Protein AF-A0A8T4V4E5-F1 (afdb_monomer)

Structure (mmCIF, N/CA/C/O backbone):
data_AF-A0A8T4V4E5-F1
#
_entry.id   AF-A0A8T4V4E5-F1
#
loop_
_atom_site.group_PDB
_atom_site.id
_atom_site.type_symbol
_atom_site.label_atom_id
_atom_site.label_alt_id
_atom_site.label_comp_id
_atom_site.label_asym_id
_atom_site.label_entity_id
_atom_site.label_seq_id
_atom_site.pdbx_PDB_ins_code
_atom_site.Cartn_x
_atom_site.Cartn_y
_atom_site.Cartn_z
_atom_site.occupancy
_atom_site.B_iso_or_equiv
_atom_site.auth_seq_id
_atom_site.auth_comp_id
_atom_site.auth_asym_id
_atom_site.auth_atom_id
_atom_site.pdbx_PDB_model_num
ATOM 1 N N . MET A 1 1 ? 9.587 12.730 -19.443 1.00 84.31 1 MET A N 1
ATOM 2 C CA . MET A 1 1 ? 9.270 11.302 -19.696 1.00 84.31 1 MET A CA 1
ATOM 3 C C . MET A 1 1 ? 10.404 10.581 -20.420 1.00 84.31 1 MET A C 1
ATOM 5 O O . MET A 1 1 ? 10.965 9.660 -19.852 1.00 84.31 1 MET A O 1
ATOM 9 N N . PHE A 1 2 ? 10.818 11.023 -21.611 1.00 89.81 2 PHE A N 1
ATOM 10 C CA . PHE A 1 2 ? 11.938 10.402 -22.338 1.00 89.81 2 PHE A CA 1
ATOM 11 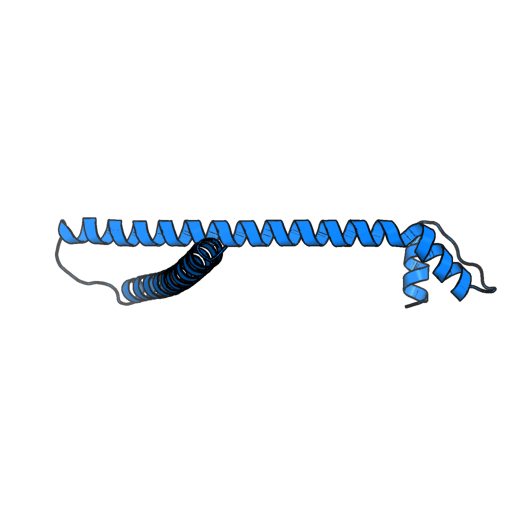C C . PHE A 1 2 ? 13.257 10.354 -21.540 1.00 89.81 2 PHE A C 1
ATOM 13 O O . PHE A 1 2 ? 13.845 9.291 -21.386 1.00 89.81 2 PHE A O 1
ATOM 20 N N . TYR A 1 3 ? 13.691 11.472 -20.950 1.00 91.62 3 TYR A N 1
ATOM 21 C CA . TYR A 1 3 ? 14.949 11.507 -20.190 1.00 91.62 3 TYR A CA 1
ATOM 22 C C . TYR A 1 3 ? 14.949 10.608 -18.951 1.00 91.62 3 TYR A C 1
ATOM 24 O O . TYR A 1 3 ? 15.958 9.972 -18.663 1.00 91.62 3 TYR A O 1
ATOM 32 N N . ILE A 1 4 ? 13.819 10.507 -18.245 1.00 94.00 4 ILE A N 1
ATOM 33 C CA . ILE A 1 4 ? 13.714 9.623 -17.080 1.00 94.00 4 ILE A CA 1
ATOM 34 C C . ILE A 1 4 ? 13.671 8.148 -17.502 1.00 94.00 4 ILE A C 1
ATOM 36 O O . ILE A 1 4 ? 14.320 7.322 -16.871 1.00 94.00 4 ILE A O 1
ATOM 40 N N . ALA A 1 5 ? 13.011 7.820 -18.619 1.00 92.81 5 ALA A N 1
ATOM 41 C CA . ALA A 1 5 ? 13.074 6.485 -19.210 1.00 92.81 5 ALA A CA 1
ATOM 42 C C . ALA A 1 5 ? 14.512 6.101 -19.585 1.00 92.81 5 ALA A C 1
ATOM 44 O O . ALA A 1 5 ? 14.963 5.003 -19.268 1.00 92.81 5 ALA A O 1
ATOM 45 N N . ASN A 1 6 ? 15.261 7.030 -20.184 1.00 93.12 6 ASN A N 1
ATOM 46 C CA . ASN A 1 6 ? 16.671 6.811 -20.484 1.00 93.12 6 ASN A CA 1
ATOM 47 C C . ASN A 1 6 ? 17.488 6.635 -19.206 1.00 93.12 6 ASN A C 1
ATOM 49 O O . ASN A 1 6 ? 18.310 5.736 -19.160 1.00 93.12 6 ASN A O 1
ATOM 53 N N . ALA A 1 7 ? 17.257 7.435 -18.163 1.00 94.94 7 ALA A N 1
ATOM 54 C CA . ALA A 1 7 ? 17.955 7.287 -16.886 1.00 94.94 7 ALA A CA 1
ATOM 55 C C . ALA A 1 7 ? 17.725 5.901 -16.255 1.00 94.94 7 ALA A C 1
ATOM 57 O O . ALA A 1 7 ? 18.674 5.285 -15.773 1.00 94.94 7 ALA A O 1
ATOM 58 N N . VAL A 1 8 ? 16.495 5.379 -16.316 1.00 95.06 8 VAL A N 1
ATOM 59 C CA . VAL A 1 8 ? 16.168 4.011 -15.875 1.00 95.06 8 VAL A CA 1
ATOM 60 C C . VAL A 1 8 ? 16.927 2.979 -16.706 1.00 95.06 8 VAL A C 1
ATOM 62 O O . VAL A 1 8 ? 17.578 2.099 -16.150 1.00 95.06 8 VAL A O 1
ATOM 65 N N . LEU A 1 9 ? 16.905 3.108 -18.033 1.00 94.56 9 LEU A N 1
ATOM 66 C CA . LEU A 1 9 ? 17.634 2.209 -18.928 1.00 94.56 9 LEU A CA 1
ATOM 67 C C . LEU A 1 9 ? 19.149 2.264 -18.682 1.00 94.56 9 LEU A C 1
ATOM 69 O O . LEU A 1 9 ? 19.778 1.217 -18.551 1.00 94.56 9 LEU A O 1
ATOM 73 N N . TYR A 1 10 ? 19.716 3.457 -18.488 1.00 94.69 10 TYR A N 1
ATOM 74 C CA . TYR A 1 10 ? 21.113 3.654 -18.102 1.00 94.69 10 TYR A CA 1
ATOM 75 C C . TYR A 1 10 ? 21.436 2.977 -16.770 1.00 94.69 10 TYR A C 1
ATOM 77 O O . TYR A 1 10 ? 22.481 2.340 -16.650 1.00 94.69 10 TYR A O 1
ATOM 85 N N . LYS A 1 11 ? 20.540 3.066 -15.779 1.00 94.75 11 LYS A N 1
ATOM 86 C CA . LYS A 1 11 ? 20.703 2.401 -14.479 1.00 94.75 11 LYS A CA 1
ATOM 87 C C . LYS A 1 11 ? 20.692 0.874 -14.602 1.00 94.75 11 LYS A C 1
ATOM 89 O O . LYS A 1 11 ? 21.387 0.211 -13.840 1.00 94.75 11 LYS A O 1
ATOM 94 N N . ILE A 1 12 ? 19.956 0.337 -15.575 1.00 92.19 12 ILE A N 1
ATOM 95 C CA . ILE A 1 12 ? 19.923 -1.095 -15.926 1.00 92.19 12 ILE A CA 1
ATOM 96 C C . ILE A 1 12 ? 21.123 -1.480 -16.827 1.00 92.19 12 ILE A C 1
ATOM 98 O O . ILE A 1 12 ? 21.316 -2.647 -17.153 1.00 92.19 12 ILE A O 1
ATOM 102 N N . GLY A 1 13 ? 21.976 -0.517 -17.194 1.00 92.44 13 GLY A N 1
ATOM 103 C CA . GLY A 1 13 ? 23.184 -0.731 -17.996 1.00 92.44 13 GLY A CA 1
ATOM 104 C C . GLY A 1 13 ? 22.976 -0.601 -19.508 1.00 92.44 13 GLY A C 1
ATOM 105 O O . GLY A 1 13 ? 23.898 -0.869 -20.275 1.00 92.44 13 GLY A O 1
ATOM 106 N N . TYR A 1 14 ? 21.797 -0.164 -19.956 1.00 92.12 14 TYR A N 1
ATOM 107 C CA . TYR A 1 14 ? 21.470 0.017 -21.367 1.00 92.12 14 TYR A CA 1
ATOM 108 C C . TYR A 1 14 ? 21.732 1.463 -21.818 1.00 92.12 14 TYR A C 1
ATOM 110 O O . TYR A 1 14 ? 21.078 2.401 -21.361 1.00 92.12 14 TYR A O 1
ATOM 118 N N . LYS A 1 15 ? 22.694 1.649 -22.732 1.00 91.81 15 LYS A N 1
ATOM 119 C CA . LYS A 1 15 ? 23.050 2.964 -23.291 1.00 91.81 15 LYS A CA 1
ATOM 120 C C . LYS A 1 15 ? 22.294 3.216 -24.591 1.00 91.81 15 LYS A C 1
ATOM 122 O O . LYS A 1 15 ? 22.270 2.364 -25.473 1.00 91.81 15 LYS A O 1
ATOM 127 N N . ILE A 1 16 ? 21.723 4.407 -24.724 1.00 90.81 16 ILE A N 1
ATOM 128 C CA . ILE A 1 16 ? 20.908 4.785 -25.883 1.00 90.81 16 ILE A CA 1
ATOM 129 C C . ILE A 1 16 ? 21.729 5.726 -26.755 1.00 90.81 16 ILE A C 1
ATOM 131 O O . ILE A 1 16 ? 22.249 6.730 -26.268 1.00 90.81 16 ILE A O 1
ATOM 135 N N . GLY A 1 17 ? 21.870 5.367 -28.031 1.00 87.56 17 GLY A N 1
ATOM 136 C CA . GLY A 1 17 ? 22.566 6.182 -29.023 1.00 87.56 17 GLY A CA 1
ATOM 137 C C . GLY A 1 17 ? 21.759 7.408 -29.458 1.00 87.56 17 GLY A C 1
ATOM 138 O O . GLY A 1 17 ? 20.584 7.554 -29.135 1.00 87.56 17 GLY A O 1
ATOM 139 N N . GLU A 1 18 ? 22.396 8.289 -30.227 1.00 85.75 18 GLU A N 1
ATOM 140 C CA . GLU A 1 18 ? 21.816 9.581 -30.626 1.00 85.75 18 GLU A CA 1
ATOM 141 C C . GLU A 1 18 ? 20.785 9.459 -31.757 1.00 85.75 18 GLU A C 1
ATOM 143 O O . GLU A 1 18 ? 19.790 10.183 -31.801 1.00 85.75 18 GLU A O 1
ATOM 148 N N . LYS A 1 19 ? 20.993 8.516 -32.680 1.00 90.25 19 LYS A N 1
ATOM 149 C CA . LYS A 1 19 ? 20.080 8.281 -33.805 1.00 90.25 19 LYS A CA 1
ATOM 150 C C . LYS A 1 19 ? 18.902 7.431 -33.346 1.00 90.25 19 LYS A C 1
ATOM 152 O O . LYS A 1 19 ? 19.094 6.465 -32.616 1.00 90.25 19 LYS A O 1
ATOM 157 N N . ILE A 1 20 ? 17.694 7.777 -33.803 1.00 90.25 20 ILE A N 1
ATOM 158 C CA . ILE A 1 20 ? 16.427 7.066 -33.520 1.00 90.25 20 ILE A CA 1
ATOM 159 C C . ILE A 1 20 ? 16.178 6.770 -32.024 1.00 90.25 20 ILE A C 1
ATOM 161 O O . ILE A 1 20 ? 15.453 5.834 -31.682 1.00 90.25 20 ILE A O 1
ATOM 165 N N . ALA A 1 21 ? 16.736 7.602 -31.136 1.00 91.69 21 ALA A N 1
ATOM 166 C CA . ALA A 1 21 ? 16.782 7.376 -29.694 1.00 91.69 21 ALA A CA 1
ATOM 167 C C . ALA A 1 21 ? 15.400 7.101 -29.080 1.00 91.69 21 ALA A C 1
ATOM 169 O O . ALA A 1 21 ? 15.251 6.157 -28.320 1.00 91.69 21 ALA A O 1
ATOM 170 N N . HIS A 1 22 ? 14.363 7.850 -29.467 1.00 90.62 22 HIS A N 1
ATOM 171 C CA . HIS A 1 22 ? 12.996 7.658 -28.961 1.00 90.62 22 HIS A CA 1
ATOM 172 C C . HIS A 1 22 ? 12.419 6.265 -29.243 1.00 90.62 22 HIS A C 1
ATOM 174 O O . HIS A 1 22 ? 11.768 5.688 -28.373 1.00 90.62 22 HIS A O 1
ATOM 180 N N . ARG A 1 23 ? 12.677 5.714 -30.436 1.00 93.88 23 ARG A N 1
ATOM 181 C CA . ARG A 1 23 ? 12.212 4.372 -30.804 1.00 93.88 23 ARG A CA 1
ATOM 182 C C . ARG A 1 23 ? 12.974 3.307 -30.020 1.00 93.88 23 ARG A C 1
ATOM 184 O O . ARG A 1 23 ? 12.346 2.450 -29.411 1.00 93.88 23 ARG A O 1
ATOM 191 N N . ILE A 1 24 ? 14.302 3.432 -29.962 1.00 93.81 24 ILE A N 1
ATOM 192 C CA . ILE A 1 24 ? 15.164 2.530 -29.184 1.00 93.81 24 ILE A CA 1
ATOM 193 C C . ILE A 1 24 ? 14.758 2.539 -27.706 1.00 93.81 24 ILE A C 1
ATOM 195 O O . ILE A 1 24 ? 14.593 1.478 -27.116 1.00 93.81 24 ILE A O 1
ATOM 199 N N . THR A 1 25 ? 14.541 3.718 -27.115 1.00 93.81 25 THR A N 1
ATOM 200 C CA . THR A 1 25 ? 14.050 3.858 -25.739 1.00 93.81 25 THR A CA 1
ATOM 201 C C . THR A 1 25 ? 12.727 3.126 -25.541 1.00 93.81 25 THR A C 1
ATOM 203 O O . THR A 1 25 ? 12.596 2.383 -24.575 1.00 93.81 25 THR A O 1
ATOM 206 N N . SER A 1 26 ? 11.750 3.302 -26.438 1.00 93.75 26 SER A N 1
ATOM 207 C CA . SER A 1 26 ? 10.451 2.629 -26.330 1.00 93.75 26 SER A CA 1
ATOM 208 C C . SER A 1 26 ? 10.601 1.108 -26.355 1.00 93.75 26 SER A C 1
ATOM 210 O O . SER A 1 26 ? 10.083 0.425 -25.472 1.00 93.75 26 SER A O 1
ATOM 212 N N . ASP A 1 27 ? 11.353 0.577 -27.318 1.00 94.62 27 ASP A N 1
ATOM 213 C CA . ASP A 1 27 ? 11.550 -0.867 -27.466 1.00 94.62 27 ASP A CA 1
ATOM 214 C C . ASP A 1 27 ? 12.312 -1.439 -26.257 1.00 94.62 27 ASP A C 1
ATOM 216 O O . ASP A 1 27 ? 11.929 -2.463 -25.687 1.00 94.62 27 ASP A O 1
ATOM 220 N N . ALA A 1 28 ? 13.335 -0.726 -25.782 1.00 94.31 28 ALA A N 1
ATOM 221 C CA . ALA A 1 28 ? 14.097 -1.104 -24.598 1.00 94.31 28 ALA A CA 1
ATOM 222 C C . ALA A 1 28 ? 13.243 -1.087 -23.319 1.00 94.31 28 ALA A C 1
ATOM 224 O O . ALA A 1 28 ? 13.379 -1.981 -22.486 1.00 94.31 28 ALA A O 1
ATOM 225 N N . LEU A 1 29 ? 12.324 -0.130 -23.154 1.00 95.56 29 LEU A N 1
ATOM 226 C CA . LEU A 1 29 ? 11.378 -0.141 -22.032 1.00 95.56 29 LEU A CA 1
ATOM 227 C C . LEU A 1 29 ? 10.474 -1.378 -22.067 1.00 95.56 29 LEU A C 1
ATOM 229 O O . LEU A 1 29 ? 10.217 -1.985 -21.026 1.00 95.56 29 LEU A O 1
ATOM 233 N N . VAL A 1 30 ? 10.008 -1.770 -23.254 1.00 95.38 30 VAL A N 1
ATOM 234 C CA . VAL A 1 30 ? 9.175 -2.966 -23.423 1.00 95.38 30 VAL A CA 1
ATOM 235 C C . VAL A 1 30 ? 9.926 -4.227 -23.009 1.00 95.38 30 VAL A C 1
ATOM 237 O O . VAL A 1 30 ? 9.361 -5.050 -22.292 1.00 95.38 30 VAL A O 1
ATOM 240 N N . VAL A 1 31 ? 11.184 -4.361 -23.427 1.00 94.38 31 VAL A N 1
ATOM 241 C CA . VAL A 1 31 ? 11.991 -5.559 -23.169 1.00 94.38 31 VAL A CA 1
ATOM 242 C C . VAL A 1 31 ? 12.508 -5.601 -21.730 1.00 94.38 31 VAL A C 1
ATOM 244 O O . VAL A 1 31 ? 12.380 -6.623 -21.060 1.00 94.38 31 VAL A O 1
ATOM 247 N N . TYR A 1 32 ? 13.085 -4.503 -21.237 1.00 93.75 32 TYR A N 1
ATOM 248 C CA . TYR A 1 32 ? 13.848 -4.505 -19.985 1.00 93.75 32 TYR A CA 1
ATOM 249 C C . TYR A 1 32 ? 13.071 -4.000 -18.770 1.00 93.75 32 TYR A C 1
ATOM 251 O O . TYR A 1 32 ? 13.390 -4.388 -17.646 1.00 93.75 32 TYR A O 1
ATOM 259 N N . VAL A 1 33 ? 12.075 -3.129 -18.963 1.00 96.00 33 VAL A N 1
ATOM 260 C CA . VAL A 1 33 ? 11.416 -2.419 -17.851 1.00 96.00 33 VAL A CA 1
ATOM 261 C C . VAL A 1 33 ? 10.010 -2.939 -17.581 1.00 96.00 33 VAL A C 1
ATOM 263 O O . VAL A 1 33 ? 9.626 -3.029 -16.420 1.00 96.00 33 VAL A O 1
ATOM 266 N N . ARG A 1 34 ? 9.247 -3.334 -18.607 1.00 95.81 34 ARG A N 1
ATOM 267 C CA . ARG A 1 34 ? 7.828 -3.708 -18.469 1.00 95.81 34 ARG A CA 1
ATOM 268 C C . ARG A 1 34 ? 7.567 -4.749 -17.378 1.00 95.81 34 ARG A C 1
ATOM 270 O O . ARG A 1 34 ? 6.717 -4.516 -16.524 1.00 95.81 34 ARG A O 1
ATOM 277 N N . ASN A 1 35 ? 8.270 -5.881 -17.409 1.00 95.38 35 ASN A N 1
ATOM 278 C CA . ASN A 1 35 ? 8.024 -6.964 -16.451 1.00 95.38 35 ASN A CA 1
ATOM 279 C C . ASN A 1 35 ? 8.431 -6.559 -15.033 1.00 95.38 35 A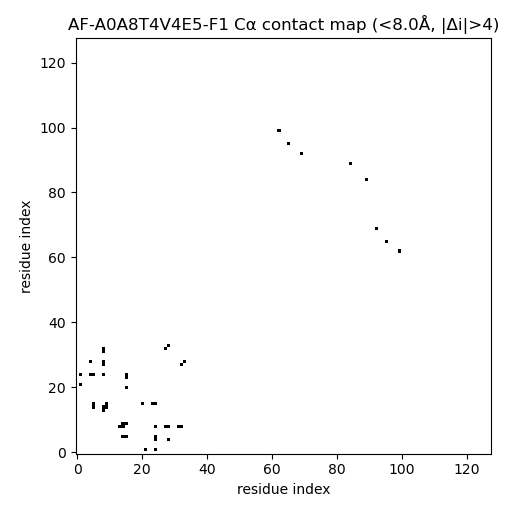SN A C 1
ATOM 281 O O . ASN A 1 35 ? 7.648 -6.748 -14.113 1.00 95.38 35 ASN A O 1
ATOM 285 N N . LYS A 1 36 ? 9.578 -5.885 -14.883 1.00 95.06 36 LYS A N 1
ATOM 286 C CA . LYS A 1 36 ? 10.034 -5.351 -13.592 1.00 95.06 36 LYS A CA 1
ATOM 287 C C . LYS A 1 36 ? 9.043 -4.350 -13.003 1.00 95.06 36 LYS A C 1
ATOM 289 O O . LYS A 1 36 ? 8.769 -4.382 -11.813 1.00 95.06 36 LYS A O 1
ATOM 294 N N . LEU A 1 37 ? 8.495 -3.467 -13.840 1.00 95.50 37 LEU A N 1
ATOM 295 C CA . LEU A 1 37 ? 7.486 -2.502 -13.416 1.00 95.50 37 LEU A CA 1
ATOM 296 C C . LEU A 1 37 ? 6.195 -3.207 -12.992 1.00 95.50 37 LEU A C 1
ATOM 298 O O . LEU A 1 37 ? 5.632 -2.863 -11.962 1.00 95.50 37 LEU A O 1
ATOM 302 N N . LYS A 1 38 ? 5.744 -4.208 -13.756 1.00 97.12 38 LYS A N 1
ATOM 303 C CA . LYS A 1 38 ? 4.574 -5.018 -13.395 1.00 97.12 38 LYS A CA 1
ATOM 304 C C . LYS A 1 38 ? 4.775 -5.722 -12.051 1.00 97.12 38 LYS A C 1
ATOM 306 O O . LYS A 1 38 ? 3.890 -5.653 -11.211 1.00 97.12 38 LYS A O 1
ATOM 311 N N . GLU A 1 39 ? 5.908 -6.394 -11.870 1.00 97.25 39 GLU A N 1
ATOM 312 C CA . GLU A 1 39 ? 6.255 -7.094 -10.628 1.00 97.25 39 GLU A CA 1
ATOM 313 C C . GLU A 1 39 ? 6.282 -6.126 -9.448 1.00 97.25 39 GLU A C 1
ATOM 315 O O . GLU A 1 39 ? 5.637 -6.392 -8.439 1.00 97.25 39 GLU A O 1
ATOM 320 N N . LYS A 1 40 ? 6.929 -4.965 -9.609 1.00 96.56 40 LYS A N 1
ATOM 321 C CA . LYS A 1 40 ? 6.998 -3.964 -8.544 1.00 96.56 40 LYS A CA 1
ATOM 322 C C . LYS A 1 40 ? 5.620 -3.432 -8.150 1.00 96.56 40 LYS A C 1
ATOM 324 O O . LYS A 1 40 ? 5.322 -3.332 -6.972 1.00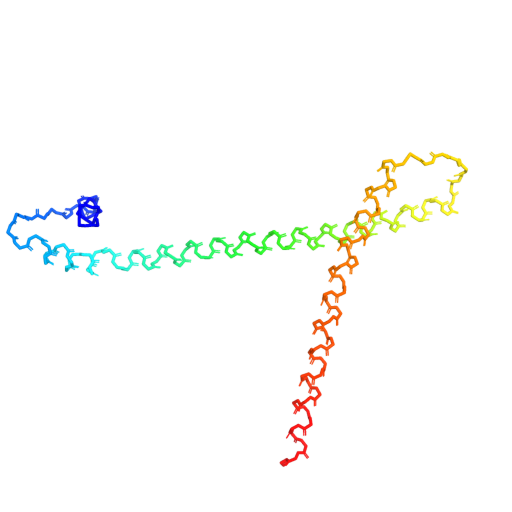 96.56 40 LYS A O 1
ATOM 329 N N . LEU A 1 41 ? 4.754 -3.156 -9.125 1.00 96.50 41 LEU A N 1
ATOM 330 C CA . LEU A 1 41 ? 3.387 -2.701 -8.849 1.00 96.50 41 LEU A CA 1
ATOM 331 C C . LEU A 1 41 ? 2.536 -3.761 -8.132 1.00 96.50 41 LEU A C 1
ATOM 333 O O . LEU A 1 41 ? 1.637 -3.401 -7.377 1.00 96.50 41 LEU A O 1
ATOM 337 N N . ILE A 1 42 ? 2.785 -5.051 -8.382 1.00 97.50 42 ILE A N 1
ATOM 338 C CA . ILE A 1 42 ? 2.114 -6.144 -7.665 1.00 97.50 42 ILE A CA 1
ATOM 339 C C . ILE A 1 42 ? 2.631 -6.224 -6.227 1.00 97.50 42 ILE A C 1
ATOM 341 O O . ILE A 1 42 ? 1.822 -6.279 -5.309 1.00 97.50 42 ILE A O 1
ATOM 345 N N . GLU A 1 43 ? 3.950 -6.175 -6.036 1.00 97.25 43 GLU A N 1
ATOM 346 C CA . GLU A 1 43 ? 4.582 -6.171 -4.712 1.00 97.25 43 GLU A CA 1
ATOM 347 C C . GLU A 1 43 ? 4.081 -4.997 -3.857 1.00 97.25 43 GLU A C 1
ATOM 349 O O . GLU A 1 43 ? 3.617 -5.207 -2.741 1.00 97.25 43 GLU A O 1
ATOM 354 N N . ASP A 1 44 ? 4.077 -3.782 -4.415 1.00 96.06 44 ASP A N 1
ATOM 355 C CA . ASP A 1 44 ? 3.588 -2.582 -3.725 1.00 96.06 44 ASP A CA 1
ATOM 356 C C . ASP A 1 44 ? 2.110 -2.733 -3.317 1.00 96.06 44 ASP A C 1
ATOM 358 O O . ASP A 1 44 ? 1.695 -2.299 -2.244 1.00 96.06 44 ASP A O 1
ATOM 362 N N . TYR A 1 45 ? 1.289 -3.362 -4.165 1.00 97.06 45 TYR A N 1
ATOM 363 C CA . TYR A 1 45 ? -0.109 -3.639 -3.838 1.00 97.06 45 TYR A CA 1
ATOM 364 C C . TYR A 1 45 ? -0.251 -4.663 -2.704 1.00 97.06 45 TYR A C 1
ATOM 366 O O . TYR A 1 45 ? -1.094 -4.486 -1.824 1.00 97.06 45 TYR A O 1
ATOM 374 N N . GLU A 1 46 ? 0.537 -5.738 -2.730 1.00 96.81 46 GLU A N 1
ATOM 375 C CA . GLU A 1 46 ? 0.515 -6.774 -1.697 1.00 96.81 46 GLU A CA 1
ATOM 376 C C . GLU A 1 46 ? 0.959 -6.224 -0.338 1.00 96.81 46 GLU A C 1
ATOM 378 O O . GLU A 1 46 ? 0.299 -6.498 0.664 1.00 96.81 46 GLU A O 1
ATOM 383 N N . GLU A 1 47 ? 1.996 -5.385 -0.313 1.00 96.31 47 GLU A N 1
ATOM 384 C CA . GLU A 1 47 ? 2.464 -4.694 0.892 1.00 96.31 47 GLU A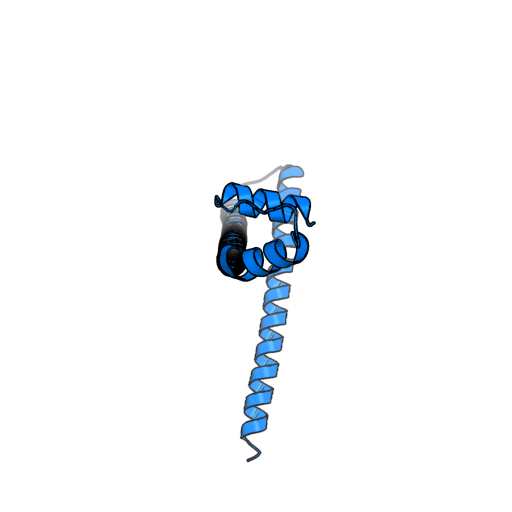 CA 1
ATOM 385 C C . GLU A 1 47 ? 1.367 -3.795 1.479 1.00 96.31 47 GLU A C 1
ATOM 387 O O . GLU A 1 47 ? 0.973 -3.962 2.635 1.00 96.31 47 GLU A O 1
ATOM 392 N N . LEU A 1 48 ? 0.775 -2.918 0.660 1.00 96.38 48 LEU A N 1
ATOM 393 C CA . LEU A 1 48 ? -0.319 -2.040 1.092 1.00 96.38 48 LEU A CA 1
ATOM 394 C C . LEU A 1 48 ? -1.540 -2.821 1.594 1.00 96.38 48 LEU A C 1
ATOM 396 O O . LEU A 1 48 ? -2.221 -2.398 2.532 1.00 96.38 48 LEU A O 1
ATOM 400 N N . LYS A 1 49 ? -1.846 -3.957 0.961 1.00 95.94 49 LYS A N 1
ATOM 401 C CA . LYS A 1 49 ? -2.940 -4.835 1.380 1.00 95.94 49 LYS A CA 1
ATOM 402 C C . LYS A 1 49 ? -2.665 -5.437 2.757 1.00 95.94 49 LYS A C 1
ATOM 404 O O . LYS A 1 49 ? -3.582 -5.469 3.578 1.00 95.94 49 LYS A O 1
ATOM 409 N N . GLU A 1 50 ? -1.449 -5.916 3.000 1.00 95.69 50 GLU A N 1
ATOM 410 C CA . GLU A 1 50 ? -1.068 -6.509 4.283 1.00 95.69 50 GLU A CA 1
ATOM 411 C C . GLU A 1 50 ? -1.089 -5.465 5.406 1.00 95.69 50 GLU A C 1
ATOM 413 O O . GLU A 1 50 ? -1.672 -5.702 6.464 1.00 95.69 50 GLU A O 1
ATOM 418 N N . GLU A 1 51 ? -0.565 -4.263 5.153 1.00 94.06 51 GLU A N 1
ATOM 419 C CA . GLU A 1 51 ? -0.643 -3.147 6.102 1.00 94.06 51 GLU A CA 1
ATOM 420 C C . GLU A 1 51 ? -2.093 -2.790 6.446 1.00 94.06 51 GLU A C 1
ATOM 422 O O . GLU A 1 51 ? -2.457 -2.668 7.620 1.00 94.06 51 GLU A O 1
ATOM 427 N N . ALA A 1 52 ? -2.953 -2.664 5.430 1.00 94.56 52 ALA A N 1
ATOM 428 C CA . ALA A 1 52 ? -4.369 -2.378 5.630 1.00 94.56 52 ALA A CA 1
ATOM 429 C C . ALA A 1 52 ? -5.068 -3.484 6.437 1.00 94.56 52 ALA A C 1
ATOM 431 O O . ALA A 1 52 ? -5.882 -3.186 7.319 1.00 94.56 52 ALA A O 1
ATOM 432 N N . LEU A 1 53 ? -4.736 -4.752 6.173 1.00 94.94 53 LEU A N 1
ATOM 433 C CA . LEU A 1 53 ? -5.266 -5.896 6.912 1.00 94.94 53 LEU A CA 1
ATOM 434 C C . LEU A 1 53 ? -4.831 -5.856 8.381 1.00 94.94 53 LEU A C 1
ATOM 436 O O . LEU A 1 53 ? -5.663 -6.048 9.271 1.00 94.94 53 LEU A O 1
ATOM 440 N N . GLN A 1 54 ? -3.563 -5.545 8.648 1.00 94.69 54 GLN A N 1
ATOM 441 C CA . GLN A 1 54 ? -3.045 -5.431 10.007 1.00 94.69 54 GLN A CA 1
ATOM 442 C C . GLN A 1 54 ? -3.701 -4.274 10.774 1.00 94.69 54 GLN A C 1
ATOM 444 O O . GLN A 1 54 ? -4.063 -4.437 11.940 1.00 94.69 54 GLN A O 1
ATOM 449 N N . ILE A 1 55 ? -3.924 -3.125 10.127 1.00 94.62 55 ILE A N 1
ATOM 450 C CA . ILE A 1 55 ? -4.659 -1.996 10.721 1.00 94.62 55 ILE A CA 1
ATOM 451 C C . ILE A 1 55 ? -6.092 -2.410 11.069 1.00 94.62 55 ILE A C 1
ATOM 453 O O . ILE A 1 55 ? -6.563 -2.125 12.172 1.00 94.62 55 ILE A O 1
ATOM 457 N N . ALA A 1 56 ? -6.784 -3.094 10.154 1.00 91.69 56 ALA A N 1
ATOM 458 C CA . ALA A 1 56 ? -8.145 -3.566 10.387 1.00 91.69 56 ALA A CA 1
ATOM 459 C C . ALA A 1 56 ? -8.210 -4.560 11.556 1.00 91.69 56 ALA A C 1
ATOM 461 O O . ALA A 1 56 ? -9.082 -4.433 12.417 1.00 91.69 56 ALA A O 1
ATOM 462 N N . LYS A 1 57 ? -7.257 -5.497 11.625 1.00 93.12 57 LYS A N 1
ATOM 463 C CA . LYS A 1 57 ? -7.134 -6.457 12.726 1.00 93.12 57 LYS A CA 1
ATOM 464 C C . LYS A 1 57 ? -6.912 -5.753 14.065 1.00 93.12 57 LYS A C 1
ATOM 466 O O . LYS A 1 57 ? -7.685 -5.979 14.989 1.00 93.12 57 LYS A O 1
ATOM 471 N N . ASN A 1 58 ? -5.940 -4.844 14.141 1.00 93.25 58 ASN A N 1
ATOM 472 C CA . ASN A 1 58 ? -5.653 -4.083 15.360 1.00 93.25 58 ASN A CA 1
ATOM 473 C C . ASN A 1 58 ? -6.863 -3.253 15.809 1.00 93.25 58 ASN A C 1
ATOM 475 O O . ASN A 1 58 ? -7.156 -3.163 16.998 1.00 93.25 58 ASN A O 1
ATOM 479 N N . LYS A 1 59 ? -7.589 -2.650 14.859 1.00 92.38 59 LYS A N 1
ATOM 480 C CA . LYS A 1 59 ? -8.815 -1.903 15.157 1.00 92.38 59 LYS A CA 1
ATOM 481 C C . LYS A 1 59 ? -9.901 -2.823 15.717 1.00 92.38 59 LYS A C 1
ATOM 483 O O . LYS A 1 59 ? -10.559 -2.454 16.683 1.00 92.38 59 LYS A O 1
ATOM 488 N N . ALA A 1 60 ? -10.089 -4.002 15.126 1.00 91.00 60 ALA A N 1
ATOM 489 C CA . ALA A 1 60 ? -11.057 -4.979 15.607 1.00 91.00 60 ALA A CA 1
ATOM 490 C C . ALA A 1 60 ? -10.703 -5.480 17.016 1.00 91.00 60 ALA A C 1
ATOM 492 O O . ALA A 1 60 ? -11.561 -5.452 17.893 1.00 91.00 60 ALA A O 1
ATOM 493 N N . GLU A 1 61 ? -9.447 -5.867 17.253 1.00 92.38 61 GLU A N 1
ATOM 494 C CA . GLU A 1 61 ? -8.953 -6.276 18.575 1.00 92.38 61 GLU A CA 1
ATOM 495 C C . GLU A 1 61 ? -9.152 -5.158 19.608 1.00 92.38 61 GLU A C 1
ATOM 497 O O . GLU A 1 61 ? -9.762 -5.393 20.649 1.00 92.38 61 GLU A O 1
ATOM 502 N N . GLY A 1 62 ? -8.783 -3.917 19.273 1.00 89.88 62 GLY A N 1
ATOM 503 C CA . GLY A 1 62 ? -8.983 -2.760 20.147 1.00 89.88 62 GLY A CA 1
ATOM 504 C C . GLY A 1 62 ? -10.451 -2.495 20.501 1.00 89.88 62 GLY A C 1
ATOM 505 O O . GLY A 1 62 ? -10.753 -2.156 21.642 1.00 89.88 62 GLY A O 1
ATOM 506 N N . LEU A 1 63 ? -11.389 -2.697 19.567 1.00 90.12 63 LEU A N 1
ATOM 507 C CA . LEU A 1 63 ? -12.827 -2.578 19.853 1.00 90.12 63 LEU A CA 1
ATOM 508 C C . LEU A 1 63 ? -13.313 -3.644 20.845 1.00 90.12 63 LEU A C 1
ATOM 510 O O . LEU A 1 63 ? -14.156 -3.348 21.695 1.00 90.12 63 LEU A O 1
ATOM 514 N N . ILE A 1 64 ? -12.800 -4.874 20.741 1.00 90.81 64 ILE A N 1
ATOM 515 C CA . ILE A 1 64 ? -13.123 -5.955 21.680 1.00 90.81 64 ILE A CA 1
ATOM 516 C C . ILE A 1 64 ? -12.520 -5.664 23.057 1.00 90.81 64 ILE A C 1
ATOM 518 O O . ILE A 1 64 ? -13.230 -5.754 24.059 1.00 90.81 64 ILE A O 1
ATOM 522 N N . GLU A 1 65 ? -11.258 -5.241 23.118 1.00 89.62 65 GLU A N 1
ATOM 523 C CA . GLU A 1 65 ? -10.593 -4.848 24.366 1.00 89.62 65 GLU A CA 1
ATOM 524 C C . GLU A 1 65 ? -11.306 -3.677 25.057 1.00 89.62 65 GLU A C 1
ATOM 526 O O . GLU A 1 65 ? -11.521 -3.698 26.272 1.00 89.62 65 GLU A O 1
ATOM 531 N N . ASP A 1 66 ? -11.730 -2.665 24.296 1.00 86.62 66 ASP A N 1
ATOM 532 C CA . ASP A 1 66 ? -12.489 -1.537 24.833 1.00 86.62 66 ASP A CA 1
ATOM 533 C C . ASP A 1 66 ? -13.831 -1.986 25.418 1.00 86.62 66 ASP A C 1
ATOM 535 O O . ASP A 1 66 ? -14.226 -1.528 26.496 1.00 86.62 66 ASP A O 1
ATOM 539 N N . PHE A 1 67 ? -14.518 -2.922 24.759 1.00 85.75 67 PHE A N 1
ATOM 540 C CA . PHE A 1 67 ? -15.735 -3.521 25.296 1.00 85.75 67 PHE A CA 1
ATOM 541 C C . PHE A 1 67 ? -15.470 -4.291 26.598 1.00 85.75 67 PHE A C 1
ATOM 543 O O . PHE A 1 67 ? -16.211 -4.128 27.574 1.00 85.75 67 PHE A O 1
ATOM 550 N N . GLU A 1 68 ? -14.404 -5.091 26.657 1.00 85.50 68 GLU A N 1
ATOM 551 C CA . GLU A 1 68 ? -14.011 -5.796 27.879 1.00 85.50 68 GLU A CA 1
ATOM 552 C C . GLU A 1 68 ? -13.671 -4.832 29.019 1.00 85.50 68 GLU A C 1
ATOM 554 O O . GLU A 1 68 ? -14.087 -5.049 30.162 1.00 85.50 68 GLU A O 1
ATOM 559 N N . PHE A 1 69 ? -12.984 -3.727 28.724 1.00 82.62 69 PHE A N 1
ATOM 560 C CA . PHE A 1 69 ? -12.683 -2.687 29.703 1.00 82.62 69 PHE A CA 1
ATOM 561 C C . PHE A 1 69 ? -13.960 -2.055 30.274 1.00 82.62 69 PHE A C 1
ATOM 563 O O . PHE A 1 69 ? -14.095 -1.903 31.492 1.00 82.62 69 PHE A O 1
ATOM 570 N N . GLU A 1 70 ? -14.928 -1.718 29.418 1.00 79.31 70 GLU A N 1
ATOM 571 C CA . GLU A 1 70 ? -16.234 -1.206 29.846 1.00 79.31 70 GLU A CA 1
ATOM 572 C C . GLU A 1 70 ? -17.013 -2.235 30.684 1.00 79.31 70 GLU A C 1
ATOM 574 O O . GLU A 1 70 ? -17.582 -1.886 31.726 1.00 79.31 70 GLU A O 1
ATOM 579 N N . ARG A 1 71 ? -16.988 -3.518 30.298 1.00 82.31 71 ARG A N 1
ATOM 580 C CA . ARG A 1 71 ? -17.585 -4.618 31.074 1.00 82.31 71 ARG A CA 1
ATOM 581 C C . ARG A 1 71 ? -16.946 -4.745 32.459 1.00 82.31 71 ARG A C 1
ATOM 583 O O . ARG A 1 71 ? -17.665 -4.837 33.456 1.00 82.31 71 ARG A O 1
ATOM 590 N N . ASN A 1 72 ? -15.617 -4.719 32.539 1.00 78.94 72 ASN A N 1
ATOM 591 C CA . ASN A 1 72 ? -14.880 -4.837 33.797 1.00 78.94 72 ASN A CA 1
ATOM 592 C C . ASN A 1 72 ? -15.152 -3.650 34.730 1.00 78.94 72 ASN A C 1
ATOM 594 O O . ASN A 1 72 ? -15.370 -3.859 35.923 1.00 78.94 72 ASN A O 1
ATOM 598 N N . LYS A 1 73 ? -15.245 -2.418 34.206 1.00 73.06 73 LYS A N 1
ATOM 599 C CA . LYS A 1 73 ? -15.668 -1.252 35.002 1.00 73.06 73 LYS A CA 1
ATOM 600 C C . LYS A 1 73 ? -17.055 -1.443 35.614 1.00 73.06 73 LYS A C 1
ATOM 602 O O . LYS A 1 73 ? -17.218 -1.187 36.802 1.00 73.06 73 LYS A O 1
ATOM 607 N N . ARG A 1 74 ? -18.038 -1.926 34.844 1.00 66.31 74 ARG A N 1
ATOM 608 C CA . ARG A 1 74 ? -19.394 -2.208 35.361 1.00 66.31 74 ARG A CA 1
ATOM 609 C C . ARG A 1 74 ? -19.384 -3.276 36.453 1.00 66.31 74 ARG A C 1
ATOM 611 O O . ARG A 1 74 ? -20.084 -3.118 37.445 1.00 66.31 74 ARG A O 1
ATOM 618 N N . SER A 1 75 ? -18.555 -4.309 36.293 1.00 63.41 75 SER A N 1
ATOM 619 C CA . SER A 1 75 ? -18.347 -5.330 37.324 1.00 63.41 75 SER A CA 1
ATOM 620 C C . SER A 1 75 ? -17.815 -4.710 38.623 1.00 63.41 75 SER A C 1
ATOM 622 O O . SER A 1 75 ? -18.387 -4.926 39.682 1.00 63.41 75 SER A O 1
ATOM 624 N N . ILE A 1 76 ? -16.785 -3.860 38.553 1.00 60.59 76 ILE A N 1
ATOM 625 C CA . ILE A 1 76 ? -16.170 -3.225 39.734 1.00 60.59 76 ILE A CA 1
ATOM 626 C C . ILE A 1 76 ? -17.120 -2.219 40.411 1.00 60.59 76 ILE A C 1
ATOM 628 O O . ILE A 1 76 ? -17.270 -2.241 41.633 1.00 60.59 76 ILE A O 1
ATOM 632 N N . ILE A 1 77 ? -17.797 -1.370 39.629 1.00 58.25 77 ILE A N 1
ATOM 633 C CA . ILE A 1 77 ? -18.733 -0.344 40.131 1.00 58.25 77 ILE A CA 1
ATOM 634 C C . ILE A 1 77 ? -19.915 -0.980 40.875 1.00 58.25 77 ILE A C 1
ATOM 636 O O . ILE A 1 77 ? -20.393 -0.425 41.862 1.00 58.25 77 ILE A O 1
ATOM 640 N N . GLN A 1 78 ? -20.364 -2.163 40.450 1.00 48.62 78 GLN A N 1
ATOM 641 C CA . GLN A 1 78 ? -21.465 -2.869 41.102 1.00 48.62 78 GLN A CA 1
ATOM 642 C C . GLN A 1 78 ? -21.110 -3.396 42.508 1.00 48.62 78 GLN A C 1
ATOM 644 O O . GLN A 1 78 ? -22.022 -3.669 43.288 1.00 48.62 78 GLN A O 1
ATOM 649 N N . TYR A 1 79 ? -19.820 -3.486 42.867 1.00 47.66 79 TYR A N 1
ATOM 650 C CA . TYR A 1 79 ? -19.370 -4.052 44.147 1.00 47.66 79 TYR A CA 1
ATOM 651 C C . TYR A 1 79 ? -18.562 -3.097 45.048 1.00 47.66 79 TYR A C 1
ATOM 653 O O . TYR A 1 79 ? -18.411 -3.402 46.231 1.00 47.66 79 TYR A O 1
ATOM 661 N N . GLN A 1 80 ? -18.060 -1.949 44.564 1.00 52.56 80 GLN A N 1
ATOM 662 C CA . GLN A 1 80 ? -17.227 -1.039 45.373 1.00 52.56 80 GLN A CA 1
ATOM 663 C C . GLN A 1 80 ? -17.541 0.460 45.165 1.00 52.56 80 GLN A C 1
ATOM 665 O O . GLN A 1 80 ? -16.953 1.128 44.326 1.00 52.56 80 GLN A O 1
ATOM 670 N N . THR A 1 81 ? -18.394 0.975 46.057 1.00 49.44 81 THR A N 1
ATOM 671 C CA . THR A 1 81 ? -18.302 2.295 46.724 1.00 49.44 81 THR A CA 1
ATOM 672 C C . THR A 1 81 ? -18.584 3.606 45.961 1.00 49.44 81 THR A C 1
ATOM 674 O O . THR A 1 81 ? -18.285 3.804 44.790 1.00 49.44 81 THR A O 1
ATOM 677 N N . LYS A 1 82 ? -19.165 4.525 46.754 1.00 57.25 82 LYS A N 1
ATOM 678 C CA . LYS A 1 82 ? -19.493 5.941 46.550 1.00 57.25 82 LYS A CA 1
ATOM 679 C C . LYS A 1 82 ? -18.337 6.818 46.028 1.00 57.25 82 LYS A C 1
ATOM 681 O O . LYS A 1 82 ? -17.246 6.811 46.584 1.00 57.25 82 LYS A O 1
ATOM 686 N N . GLU A 1 83 ? -18.747 7.710 45.126 1.00 57.59 83 GLU A N 1
ATOM 687 C CA . GLU A 1 83 ? -18.326 9.108 44.933 1.00 57.59 83 GLU A CA 1
ATOM 688 C C . GLU A 1 83 ? -17.137 9.512 44.021 1.00 57.59 83 GLU A C 1
ATOM 690 O O . GLU A 1 83 ? -16.009 9.040 44.109 1.00 57.59 83 GLU A O 1
ATOM 695 N N . VAL A 1 84 ? -17.483 10.528 43.208 1.00 55.34 84 VAL A N 1
ATOM 696 C CA . VAL A 1 84 ? -16.734 11.487 42.370 1.00 55.34 84 VAL A CA 1
ATOM 697 C C . VAL A 1 84 ? -15.997 10.958 41.129 1.00 55.34 84 VAL A C 1
ATOM 699 O O . VAL A 1 84 ? -14.777 10.785 41.100 1.00 55.34 84 VAL A O 1
ATOM 702 N N . GLU A 1 85 ? -16.734 10.833 40.020 1.00 57.31 85 GLU A N 1
ATOM 703 C CA . GLU A 1 85 ? -16.157 10.591 38.694 1.00 57.31 85 GLU A CA 1
ATOM 704 C C . GLU A 1 85 ? -15.665 11.883 38.012 1.00 57.31 85 GLU A C 1
ATOM 706 O O . GLU A 1 85 ? -16.397 12.852 37.812 1.00 57.31 85 GLU A O 1
ATOM 711 N N . LYS A 1 86 ? -14.388 11.869 37.607 1.00 59.03 86 LYS A N 1
ATOM 712 C CA . LYS A 1 86 ? -13.727 12.905 36.799 1.00 59.03 86 LYS A CA 1
ATOM 713 C C . LYS A 1 86 ? -14.324 12.942 35.385 1.00 59.03 86 LYS A C 1
ATOM 715 O O . LYS A 1 86 ? -14.204 11.965 34.645 1.00 59.03 86 LYS A O 1
ATOM 720 N N . SER A 1 87 ? -14.869 14.091 34.979 1.00 57.72 87 SER A N 1
ATOM 721 C CA . SER A 1 87 ? -15.494 14.340 33.664 1.00 57.72 87 SER A CA 1
ATOM 722 C C . SER A 1 87 ? -14.670 13.872 32.454 1.00 57.72 87 SER A C 1
ATOM 724 O O . SER A 1 87 ? -15.237 13.404 31.467 1.00 57.72 87 SER A O 1
ATOM 726 N N . SER A 1 88 ? -13.335 13.921 32.529 1.00 57.09 88 SER A N 1
ATOM 727 C CA . SER A 1 88 ? -12.457 13.469 31.442 1.00 57.09 88 SER A CA 1
ATOM 728 C C . SER A 1 88 ? -12.514 11.956 31.194 1.00 57.09 88 SER A C 1
ATOM 730 O O . SER A 1 88 ? -12.442 11.524 30.046 1.00 57.09 88 SER A O 1
ATOM 732 N N . LYS A 1 89 ? -12.705 11.130 32.235 1.00 62.78 89 LYS A N 1
ATOM 733 C CA . LYS A 1 89 ? -12.848 9.669 32.079 1.00 62.78 89 LYS A CA 1
ATOM 734 C C . LYS A 1 89 ? -14.189 9.301 31.440 1.00 62.78 89 LYS A C 1
ATOM 736 O O . LYS A 1 89 ? -14.238 8.390 30.612 1.00 62.78 89 LYS A O 1
ATOM 741 N N . ALA A 1 90 ? -15.247 10.041 31.777 1.00 66.56 90 ALA A N 1
ATOM 742 C CA . ALA A 1 90 ? -16.570 9.874 31.182 1.00 66.56 90 ALA A CA 1
ATOM 743 C C . ALA A 1 90 ? -16.572 10.219 29.682 1.00 66.56 90 ALA A C 1
ATOM 745 O O . ALA A 1 90 ? -17.189 9.514 28.887 1.00 66.56 90 ALA A O 1
ATOM 746 N N . GLN A 1 91 ? -15.823 11.246 29.267 1.00 72.19 91 GLN A N 1
ATOM 747 C CA . GLN A 1 91 ? -15.698 11.622 27.854 1.00 72.19 91 GLN A CA 1
ATOM 748 C C . GLN A 1 91 ? -14.992 10.550 27.014 1.00 72.19 91 GLN A C 1
ATOM 750 O O . GLN A 1 91 ? -15.469 10.218 25.929 1.00 72.19 91 GLN A O 1
ATOM 755 N N . THR A 1 92 ? -13.899 9.968 27.516 1.00 73.06 92 THR A N 1
ATOM 756 C CA . THR A 1 92 ? -13.195 8.879 26.817 1.00 73.06 92 THR A CA 1
ATOM 757 C C . THR A 1 92 ? -14.073 7.635 26.682 1.00 73.06 92 THR A C 1
ATOM 759 O O . THR A 1 92 ? -14.134 7.048 25.605 1.00 73.06 92 THR A O 1
ATOM 762 N N . SER A 1 93 ? -14.801 7.266 27.740 1.00 72.69 93 SER A N 1
ATOM 763 C CA . SER A 1 93 ? -15.748 6.142 27.714 1.00 72.69 93 SER A CA 1
ATOM 764 C C . SER A 1 93 ? -16.893 6.376 26.719 1.00 72.69 93 SER A C 1
ATOM 766 O O . SER A 1 93 ? -17.198 5.513 25.898 1.00 72.69 93 SER A O 1
ATOM 768 N N . LEU A 1 94 ? -17.462 7.587 26.707 1.00 77.50 94 LEU A N 1
ATOM 769 C CA . LEU A 1 94 ? -18.500 7.970 25.751 1.00 77.50 94 LEU A CA 1
ATOM 770 C C . LEU A 1 94 ? -17.998 7.926 24.303 1.00 77.50 94 LEU A C 1
ATOM 772 O O . LEU A 1 94 ? -18.735 7.501 23.414 1.00 77.50 94 LEU A O 1
ATOM 776 N N . LYS A 1 95 ? -16.760 8.366 24.052 1.00 82.81 95 LYS A N 1
ATOM 777 C CA . LYS A 1 95 ? -16.154 8.314 22.717 1.00 82.81 95 LYS A CA 1
ATOM 778 C C . LYS A 1 95 ? -16.015 6.866 22.230 1.00 82.81 95 LYS A C 1
ATOM 780 O O . LYS A 1 95 ? -16.520 6.563 21.152 1.00 82.81 95 LYS A O 1
ATOM 785 N N . ARG A 1 96 ? -15.441 5.976 23.048 1.00 79.94 96 ARG A N 1
ATOM 786 C CA . ARG A 1 96 ? -15.299 4.541 22.727 1.00 79.94 96 ARG A CA 1
ATOM 787 C C . ARG A 1 96 ? -16.645 3.880 22.454 1.00 79.94 96 ARG A C 1
ATOM 789 O O . ARG A 1 96 ? -16.800 3.171 21.468 1.00 79.94 96 ARG A O 1
ATOM 796 N N . ALA A 1 97 ? -17.652 4.177 23.277 1.00 77.94 97 ALA A N 1
ATOM 797 C CA . ALA A 1 97 ? -18.997 3.640 23.095 1.00 77.94 97 ALA A CA 1
ATOM 798 C C . ALA A 1 97 ? -19.639 4.083 21.767 1.00 77.94 97 ALA A C 1
ATOM 800 O O . ALA A 1 97 ? -20.299 3.280 21.111 1.00 77.94 97 ALA A O 1
ATOM 801 N N . LYS A 1 98 ? -19.439 5.342 21.347 1.00 82.44 98 LYS A N 1
ATOM 802 C CA . LYS A 1 98 ? -19.935 5.846 20.055 1.00 82.44 98 LYS A CA 1
ATOM 803 C C . LYS A 1 98 ? -19.244 5.175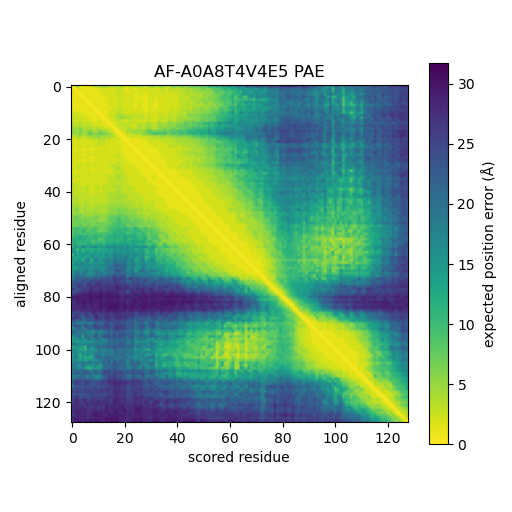 18.870 1.00 82.44 98 LYS A C 1
ATOM 805 O O . LYS A 1 98 ? -19.927 4.791 17.925 1.00 82.44 98 LYS A O 1
ATOM 810 N N . GLU A 1 99 ? -17.922 5.038 18.926 1.00 82.44 99 GLU A N 1
ATOM 811 C CA . GLU A 1 99 ? -17.132 4.376 17.879 1.00 82.44 99 GLU A CA 1
ATOM 812 C C . GLU A 1 99 ? -17.522 2.896 17.755 1.00 82.44 99 GLU A C 1
ATOM 814 O O . GLU A 1 99 ? -17.815 2.431 16.656 1.00 82.44 99 GLU A O 1
ATOM 819 N N . PHE A 1 100 ? -17.665 2.190 18.879 1.00 83.75 100 PHE A N 1
ATOM 820 C CA . PHE A 1 100 ? -18.142 0.807 18.905 1.00 83.75 100 PHE A CA 1
ATOM 821 C C . PHE A 1 100 ? -19.552 0.662 18.313 1.00 83.75 100 PHE A C 1
ATOM 823 O O . PHE A 1 100 ? -19.783 -0.185 17.452 1.00 83.75 100 PHE A O 1
ATOM 830 N N . LEU A 1 101 ? -20.502 1.508 18.730 1.00 82.50 101 LEU A N 1
ATOM 831 C CA . LEU A 1 101 ? -21.885 1.447 18.248 1.00 82.50 101 LEU A CA 1
ATOM 832 C C . LEU A 1 101 ? -21.986 1.708 16.738 1.00 82.50 101 LEU A C 1
ATOM 834 O O . LEU A 1 101 ? -22.779 1.063 16.055 1.00 82.50 101 LEU A O 1
ATOM 838 N N . TYR A 1 102 ? -21.183 2.635 16.212 1.00 88.12 102 TYR A 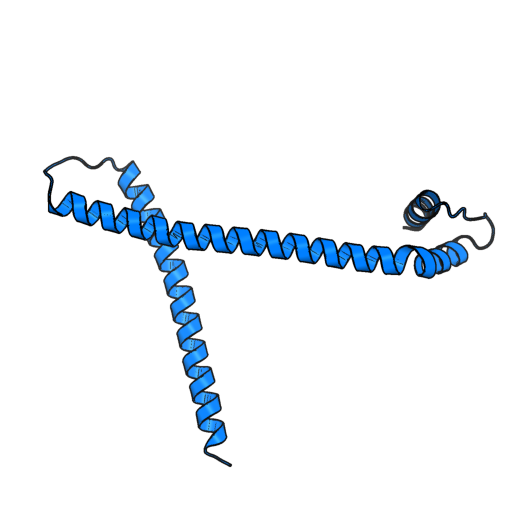N 1
ATOM 839 C CA . TYR A 1 102 ? -21.117 2.904 14.777 1.00 88.12 102 TYR A CA 1
ATOM 840 C C . TYR A 1 102 ? -20.688 1.659 13.987 1.00 88.12 102 TYR A C 1
ATOM 842 O O . TYR A 1 102 ? -21.383 1.262 13.052 1.00 88.12 102 TYR A O 1
ATOM 850 N N . GLU A 1 103 ? -19.605 0.996 14.402 1.00 86.81 103 GLU A N 1
ATOM 851 C CA . GLU A 1 103 ? -19.111 -0.205 13.716 1.00 86.81 103 GLU A CA 1
ATOM 852 C C . GLU A 1 103 ? -20.086 -1.389 13.839 1.00 86.81 103 GLU A C 1
ATOM 854 O O . GLU A 1 103 ? -20.340 -2.087 12.858 1.00 86.81 103 GLU A O 1
ATOM 859 N N . MET A 1 104 ? -20.724 -1.578 15.001 1.00 88.81 104 MET A N 1
ATOM 860 C CA . MET A 1 104 ? -21.748 -2.620 15.175 1.00 88.81 104 MET A CA 1
ATOM 861 C C . MET A 1 104 ? -22.973 -2.392 14.283 1.00 88.81 104 MET A C 1
ATOM 863 O O . MET A 1 104 ? -23.496 -3.340 13.699 1.00 88.81 104 MET A O 1
ATOM 867 N N . ASN A 1 105 ? -23.423 -1.144 14.137 1.00 81.31 105 ASN A N 1
ATOM 868 C CA . ASN A 1 105 ? -24.530 -0.820 13.236 1.00 81.31 105 ASN A CA 1
ATOM 869 C C . ASN A 1 105 ? -24.175 -1.101 11.771 1.00 81.31 105 ASN A C 1
ATOM 871 O O . ASN A 1 105 ? -25.020 -1.591 11.021 1.00 81.31 105 ASN A O 1
ATOM 875 N N . ASN A 1 106 ? -22.931 -0.845 11.361 1.00 86.25 106 ASN A N 1
ATOM 876 C CA . ASN A 1 106 ? -22.468 -1.192 10.018 1.00 86.25 106 ASN A CA 1
ATOM 877 C C . ASN A 1 106 ? -22.508 -2.710 9.789 1.00 86.25 106 ASN A C 1
ATOM 879 O O . ASN A 1 106 ? -23.066 -3.154 8.785 1.00 86.25 106 ASN A O 1
ATOM 883 N N . LEU A 1 107 ? -22.018 -3.501 10.751 1.00 84.50 107 LEU A N 1
ATOM 884 C CA . LEU A 1 107 ? -22.077 -4.966 10.688 1.00 84.50 107 LEU A CA 1
ATOM 885 C C . LEU A 1 107 ? -23.518 -5.490 10.627 1.00 84.50 107 LEU A C 1
ATOM 887 O O . LEU A 1 107 ? -23.825 -6.356 9.809 1.00 84.50 107 LEU A O 1
ATOM 891 N N . LEU A 1 108 ? -24.426 -4.950 11.446 1.00 75.88 108 LEU A N 1
ATOM 892 C CA . LEU A 1 108 ? -25.845 -5.326 11.421 1.00 75.88 108 LEU A CA 1
ATOM 893 C C . LEU A 1 108 ? -26.487 -5.051 10.054 1.00 75.88 108 LEU A C 1
ATOM 895 O O . LEU A 1 108 ? -27.225 -5.893 9.538 1.00 75.88 108 LEU A O 1
ATOM 899 N N . ASN A 1 109 ? -26.173 -3.910 9.438 1.00 80.88 109 ASN A N 1
ATOM 900 C CA . ASN A 1 109 ? -26.673 -3.559 8.109 1.00 80.88 109 ASN A CA 1
ATOM 901 C C . ASN A 1 109 ? -26.132 -4.492 7.013 1.00 80.88 109 ASN A C 1
ATOM 903 O O . ASN A 1 109 ? -26.882 -4.883 6.117 1.00 80.88 109 ASN A O 1
ATOM 907 N N . GLU A 1 110 ? -24.855 -4.877 7.071 1.00 78.06 110 GLU A N 1
ATOM 908 C CA . GLU A 1 110 ? -24.284 -5.863 6.144 1.00 78.06 110 GLU A CA 1
ATOM 909 C C . GLU A 1 110 ? -24.913 -7.252 6.306 1.00 78.06 110 GLU A C 1
ATOM 911 O O . GLU A 1 110 ? -25.246 -7.902 5.312 1.00 78.06 110 GLU A O 1
ATOM 916 N N . LEU A 1 111 ? -25.125 -7.705 7.545 1.00 75.81 111 LEU A N 1
ATOM 917 C CA . LEU A 1 111 ? -25.767 -8.991 7.824 1.00 75.81 111 LEU A CA 1
ATOM 918 C C . LEU A 1 111 ? -27.223 -9.015 7.337 1.00 75.81 111 LEU A C 1
ATOM 920 O O . LEU A 1 111 ? -27.646 -9.995 6.726 1.00 75.81 111 LEU A O 1
ATOM 924 N N . GLY A 1 112 ? -27.971 -7.923 7.524 1.00 70.44 112 GLY A N 1
ATOM 925 C CA . GLY A 1 112 ? -29.334 -7.784 7.001 1.00 70.44 112 GLY A CA 1
ATOM 926 C C . GLY A 1 112 ? -29.409 -7.831 5.468 1.00 70.44 112 GLY A C 1
ATOM 927 O O . GLY A 1 112 ? -30.313 -8.461 4.909 1.00 70.44 112 GLY A O 1
ATOM 928 N N . LYS A 1 113 ? -28.430 -7.234 4.772 1.00 69.44 113 LYS A N 1
ATOM 929 C CA . LYS A 1 113 ? -28.298 -7.325 3.306 1.00 69.44 113 LYS A CA 1
ATOM 930 C C . LYS A 1 113 ? -27.983 -8.746 2.837 1.00 69.44 113 LYS A C 1
ATOM 932 O O . LYS A 1 113 ? -28.621 -9.234 1.913 1.00 69.44 113 LYS A O 1
ATOM 937 N N . LYS A 1 114 ? -27.066 -9.451 3.507 1.00 65.8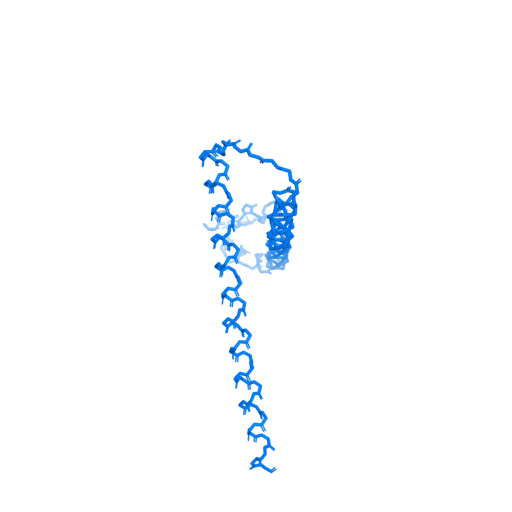8 114 LYS A N 1
ATOM 938 C CA . LYS A 1 114 ? -26.763 -10.850 3.161 1.00 65.88 114 LYS A CA 1
ATOM 939 C C . LYS A 1 114 ? -27.977 -11.757 3.352 1.00 65.88 114 LYS A C 1
ATOM 941 O O . LYS A 1 114 ? -28.260 -12.568 2.482 1.00 65.88 114 LYS A O 1
ATOM 946 N N . ILE A 1 115 ? -28.730 -11.607 4.444 1.00 65.56 115 ILE A N 1
ATOM 947 C CA . ILE A 1 115 ? -29.946 -12.406 4.687 1.00 65.56 115 ILE A CA 1
ATOM 948 C C . ILE A 1 115 ? -30.978 -12.200 3.569 1.00 65.56 115 ILE A C 1
ATOM 950 O O . ILE A 1 115 ? -31.559 -13.167 3.084 1.00 65.56 115 ILE A O 1
ATOM 954 N N . THR A 1 116 ? -31.184 -10.960 3.124 1.00 60.97 116 THR A N 1
ATOM 955 C CA . THR A 1 116 ? -32.110 -10.659 2.020 1.00 60.97 116 THR A CA 1
ATOM 956 C C . THR A 1 116 ? -31.622 -11.208 0.675 1.00 60.97 116 THR A C 1
ATOM 958 O O . THR A 1 116 ? -32.431 -11.708 -0.106 1.00 60.97 116 THR A O 1
ATOM 961 N N . GLU A 1 117 ? -30.313 -11.214 0.426 1.00 62.06 117 GLU A N 1
ATOM 962 C CA . GLU A 1 117 ? -29.696 -11.798 -0.772 1.00 62.06 117 GLU A CA 1
ATOM 963 C C . GLU A 1 117 ? -29.799 -13.338 -0.790 1.00 62.06 117 GLU A C 1
ATOM 965 O O . GLU A 1 117 ? -30.236 -13.917 -1.784 1.00 62.06 117 GLU A O 1
ATOM 970 N N . TYR A 1 118 ? -29.526 -14.007 0.338 1.00 58.94 118 TYR A N 1
ATOM 971 C CA . TYR A 1 118 ? -29.714 -15.457 0.499 1.00 58.94 118 TYR A CA 1
ATOM 972 C C . TYR A 1 118 ? -31.179 -15.875 0.352 1.00 58.94 118 TYR A C 1
ATOM 974 O O . TYR A 1 118 ? -31.471 -16.863 -0.319 1.00 58.94 118 TYR A O 1
ATOM 982 N N . LEU A 1 119 ? -32.113 -15.115 0.933 1.00 56.44 119 LEU A N 1
ATOM 983 C CA . LEU A 1 119 ? -33.542 -15.359 0.740 1.00 56.44 119 LEU A CA 1
ATOM 984 C C . LEU A 1 119 ? -33.926 -15.192 -0.737 1.00 56.44 119 LEU A C 1
ATOM 986 O O . LEU A 1 119 ? -34.636 -16.038 -1.269 1.00 56.44 119 LEU A O 1
ATOM 990 N N . SER A 1 120 ? -33.399 -14.179 -1.428 1.00 58.91 120 SER A N 1
ATOM 991 C CA . SER A 1 120 ? -33.653 -13.962 -2.861 1.00 58.91 120 SER A CA 1
ATOM 992 C C . SER A 1 120 ? -33.140 -15.120 -3.728 1.00 58.91 120 SER A C 1
ATOM 994 O O . SER A 1 12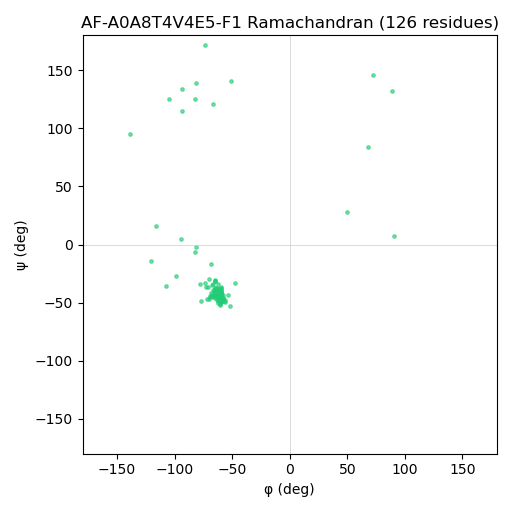0 ? -33.853 -15.576 -4.620 1.00 58.91 120 SER A O 1
ATOM 996 N N . ILE A 1 121 ? -31.951 -15.657 -3.433 1.00 59.84 121 ILE A N 1
ATOM 997 C CA . ILE A 1 121 ? -31.392 -16.837 -4.116 1.00 59.84 121 ILE A CA 1
ATOM 998 C C . ILE A 1 121 ? -32.252 -18.083 -3.843 1.00 59.84 121 ILE A C 1
ATOM 1000 O O . ILE A 1 121 ? -32.614 -18.797 -4.777 1.00 59.84 121 ILE A O 1
ATOM 1004 N N . CYS A 1 122 ? -32.648 -18.323 -2.590 1.00 50.75 122 CYS A N 1
ATOM 1005 C CA . CYS A 1 122 ? -33.507 -19.454 -2.224 1.00 50.75 122 CYS A CA 1
ATOM 1006 C C . CYS A 1 122 ? -34.920 -19.372 -2.837 1.00 50.75 122 CYS A C 1
ATOM 1008 O O . CYS A 1 122 ? -35.522 -20.407 -3.131 1.00 50.75 122 CYS A O 1
ATOM 1010 N N . PHE A 1 123 ? -35.451 -18.164 -3.059 1.00 51.56 123 PHE A N 1
ATOM 1011 C CA . PHE A 1 123 ? -36.720 -17.962 -3.766 1.00 51.56 123 PHE A CA 1
ATOM 1012 C C . PHE A 1 123 ? -36.593 -18.190 -5.282 1.00 51.56 123 PHE A C 1
ATOM 1014 O O . PHE A 1 123 ? -37.523 -18.724 -5.882 1.00 51.56 123 PHE A O 1
ATOM 1021 N N . TYR A 1 124 ? -35.448 -17.871 -5.898 1.00 52.97 124 TYR A N 1
ATOM 1022 C CA . TYR A 1 124 ? -35.211 -18.117 -7.330 1.00 52.97 124 TYR A CA 1
ATOM 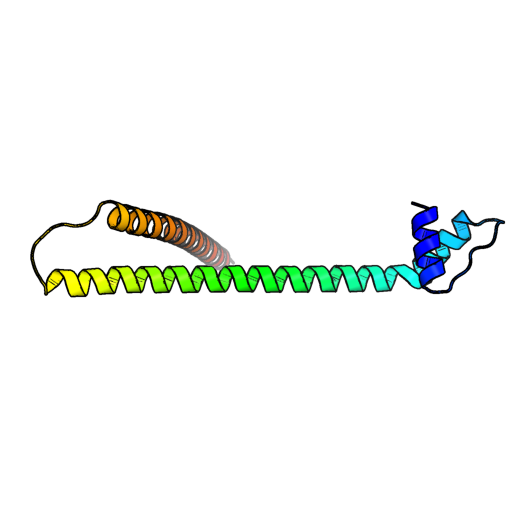1023 C C . TYR A 1 124 ? -35.067 -19.608 -7.687 1.00 52.97 124 TYR A C 1
ATOM 1025 O O . TYR A 1 124 ? -35.456 -20.008 -8.782 1.00 52.97 124 TYR A O 1
ATOM 1033 N N . PHE A 1 125 ? -34.572 -20.446 -6.771 1.00 48.50 125 PHE A N 1
ATOM 1034 C CA . PHE A 1 125 ? -34.433 -21.895 -6.993 1.00 48.50 125 PHE A CA 1
ATOM 1035 C C . PHE A 1 125 ? -35.715 -22.713 -6.751 1.00 48.50 125 PHE A C 1
ATOM 1037 O O . PHE A 1 125 ? -35.726 -23.899 -7.052 1.00 48.50 125 PHE A O 1
ATOM 1044 N N . ASN A 1 126 ? -36.799 -22.111 -6.247 1.00 46.66 126 ASN A N 1
ATOM 1045 C CA . ASN A 1 126 ? -38.099 -22.786 -6.074 1.00 46.66 126 ASN A CA 1
ATOM 1046 C C . ASN A 1 126 ? -39.074 -22.575 -7.252 1.00 46.66 126 ASN A C 1
ATOM 1048 O O . ASN A 1 126 ? -40.222 -23.007 -7.177 1.00 46.66 126 ASN A O 1
ATOM 1052 N N . TYR A 1 127 ? -38.637 -21.904 -8.322 1.00 46.28 127 TYR A N 1
ATOM 1053 C CA . TYR A 1 127 ? -39.446 -21.625 -9.519 1.00 46.28 127 TYR A CA 1
ATOM 1054 C C . TYR A 1 127 ? -38.915 -22.294 -10.803 1.00 46.28 127 TYR A C 1
ATOM 1056 O O . TYR A 1 127 ? -39.353 -21.931 -11.895 1.00 46.28 127 TYR A O 1
ATOM 1064 N N . TYR A 1 128 ? -38.022 -23.283 -10.679 1.00 43.72 128 TYR A N 1
ATOM 1065 C CA . TYR A 1 128 ? -37.610 -24.183 -11.765 1.00 43.72 128 TYR A CA 1
ATOM 1066 C C . TYR A 1 128 ? -37.780 -25.645 -11.360 1.00 43.72 128 TYR A C 1
ATOM 1068 O O . TYR A 1 128 ? -37.400 -25.977 -10.216 1.00 43.72 128 TYR A O 1
#

Solvent-accessible surface area (backbone atoms only — not comparable to full-atom values): 7364 Å² total; per-residue (Å²): 109,69,68,59,54,48,51,52,36,44,75,75,69,48,83,79,60,88,75,67,35,72,59,54,50,52,55,47,40,60,73,70,40,45,62,58,51,54,52,49,56,49,52,55,49,52,52,54,48,51,53,52,50,51,51,52,48,53,52,52,51,49,52,53,52,51,50,52,51,55,51,51,50,54,57,48,59,76,76,55,83,86,87,84,84,60,67,71,60,54,51,54,51,52,48,52,52,52,57,49,51,53,54,52,52,52,51,53,53,53,52,54,50,50,52,54,50,53,49,51,53,60,57,61,64,73,77,113

Secondary structure (DSSP, 8-state):
-HHHHHHHHHHTT----STTHHHHHHHHIIIIIHHHHHHHHHHHHHHHHHHHHHHHHHHHHHHHHHHHHHHHHHHHHTTS------HHHHHHHHHHHHHHHHHHHHHHHHHHHHHHHHHHHHHHTT--

Foldseek 3Di:
DLVVLQVVCVVVVHHADDPPRVVVSVVSCVVPPVVVVVVVVVVVVVVVVVVVVVVVVVVVVVLVVLVVVVVVVVVDVVPDDDDDDDPVVVVVNVVSVVVSVVVVVVVVVVVVVVVVVVVVVVVVVVPD

Sequence (128 aa):
MFYIANAVLYKIGYKIGEKIAHRITSDALVVYVRNKLKEKLIEDYEELKEEALQIAKNKAEGLIEDFEFERNKRSIIQYQTKEVEKSSKAQTSLKRAKEFLYEMNNLLNELGKKITEYLSICFYFNYY

Mean predicted aligned error: 13.28 Å

Radius of gyration: 29.22 Å; Cα contacts (8 Å, |Δi|>4): 25; chains: 1; bounding box: 63×38×80 Å

pLDDT: mean 81.05, std 15.84, range [43.72, 97.5]